Protein AF-A0A6G1RAX0-F1 (afdb_monomer_lite)

pLDDT: mean 88.74, std 16.6, range [32.88, 98.56]

Organism: NCBI:txid2861861

Structure (mmCIF, N/CA/C/O backbone):
data_AF-A0A6G1RAX0-F1
#
_entry.id   AF-A0A6G1RAX0-F1
#
loop_
_atom_site.group_PDB
_atom_site.id
_atom_site.type_symbol
_atom_site.label_atom_id
_atom_site.label_alt_id
_atom_site.label_comp_id
_atom_site.label_asym_id
_atom_site.label_entity_id
_atom_site.label_seq_id
_atom_site.pdbx_PDB_ins_code
_atom_site.Cartn_x
_atom_site.Cartn_y
_atom_site.Cartn_z
_atom_site.occupancy
_atom_site.B_iso_or_equiv
_atom_site.auth_seq_id
_atom_site.auth_comp_id
_atom_site.auth_asym_id
_atom_site.auth_atom_id
_atom_site.pdbx_PDB_model_num
ATOM 1 N N . MET A 1 1 ? 28.005 21.712 10.782 1.00 40.84 1 MET A N 1
ATOM 2 C CA . MET A 1 1 ? 26.670 21.548 10.162 1.00 40.84 1 MET A CA 1
ATOM 3 C C . MET A 1 1 ? 26.696 20.270 9.353 1.00 40.84 1 MET A C 1
ATOM 5 O O . MET A 1 1 ? 26.820 20.296 8.137 1.00 40.84 1 MET A O 1
ATOM 9 N N . GLU A 1 2 ? 26.654 19.143 10.050 1.00 32.88 2 GLU A N 1
ATOM 10 C CA . GLU A 1 2 ? 26.470 17.847 9.414 1.00 32.88 2 GLU A CA 1
ATOM 11 C C . GLU A 1 2 ? 24.964 17.616 9.401 1.00 32.88 2 GLU A C 1
ATOM 13 O O . GLU A 1 2 ? 24.323 17.582 10.451 1.00 32.88 2 GLU A O 1
ATOM 18 N N . ARG A 1 3 ? 24.378 17.595 8.202 1.00 41.06 3 ARG A N 1
ATOM 19 C CA . ARG A 1 3 ? 22.997 17.161 8.012 1.00 41.06 3 ARG A CA 1
ATOM 20 C C . ARG A 1 3 ? 22.956 15.693 8.414 1.00 41.06 3 ARG A C 1
ATOM 22 O O . ARG A 1 3 ? 23.293 14.831 7.608 1.00 41.06 3 ARG A O 1
ATOM 29 N N . LEU A 1 4 ? 22.591 15.434 9.666 1.00 41.25 4 LEU A N 1
ATOM 30 C CA . LEU A 1 4 ? 22.119 14.127 10.093 1.00 41.25 4 LEU A CA 1
ATOM 31 C C . LEU A 1 4 ? 21.024 13.739 9.100 1.00 41.25 4 LEU A C 1
ATOM 33 O O . LEU A 1 4 ? 20.015 14.435 8.983 1.00 41.25 4 LEU A O 1
ATOM 37 N N . ALA A 1 5 ? 21.285 12.708 8.300 1.00 42.28 5 ALA A N 1
ATOM 38 C CA . ALA A 1 5 ? 20.271 12.123 7.447 1.00 42.28 5 ALA A CA 1
ATOM 39 C C . ALA A 1 5 ? 19.088 11.767 8.350 1.00 42.28 5 ALA A C 1
ATOM 41 O O . ALA A 1 5 ? 19.275 11.063 9.343 1.00 42.28 5 ALA A O 1
ATOM 42 N N . SER A 1 6 ? 17.909 12.311 8.046 1.00 42.62 6 SER A N 1
ATOM 43 C CA . SER A 1 6 ? 16.670 11.988 8.743 1.00 42.62 6 SER A CA 1
ATOM 44 C C . SER A 1 6 ? 16.450 10.477 8.696 1.00 42.62 6 SER A C 1
ATOM 46 O O . SER A 1 6 ? 15.926 9.949 7.721 1.00 42.62 6 SER A O 1
ATOM 48 N N . PHE A 1 7 ? 16.833 9.773 9.760 1.00 41.56 7 PHE A N 1
ATOM 49 C CA . PHE A 1 7 ? 16.324 8.442 10.088 1.00 41.56 7 PHE A CA 1
ATOM 50 C C . PHE A 1 7 ? 14.920 8.577 10.693 1.00 41.56 7 PHE A C 1
ATOM 52 O O . PHE A 1 7 ? 14.634 8.096 11.782 1.00 41.56 7 PHE A O 1
ATOM 59 N N . SER A 1 8 ? 14.046 9.278 9.983 1.00 45.62 8 SER A N 1
ATOM 60 C CA . SER A 1 8 ? 12.625 9.365 10.285 1.00 45.62 8 SER A CA 1
ATOM 61 C C . SER A 1 8 ? 11.885 9.065 8.990 1.00 45.62 8 SER A C 1
ATOM 63 O O . SER A 1 8 ? 11.376 9.966 8.333 1.00 45.62 8 SER A O 1
ATOM 65 N N . SER A 1 9 ? 11.902 7.802 8.563 1.00 52.41 9 SER A N 1
ATOM 66 C CA . SER A 1 9 ? 10.792 7.317 7.749 1.00 52.41 9 SER A CA 1
ATOM 67 C C . SER A 1 9 ? 9.626 7.208 8.714 1.00 52.41 9 SER A C 1
ATOM 69 O O . SER A 1 9 ? 9.515 6.212 9.432 1.00 52.41 9 SER A O 1
ATOM 71 N N . ASP A 1 10 ? 8.862 8.289 8.821 1.00 56.38 10 ASP A N 1
ATOM 72 C CA . ASP A 1 10 ? 7.565 8.240 9.467 1.00 56.38 10 ASP A CA 1
ATOM 73 C C . ASP A 1 10 ? 6.818 7.032 8.863 1.00 56.38 10 ASP A C 1
ATOM 75 O O . ASP A 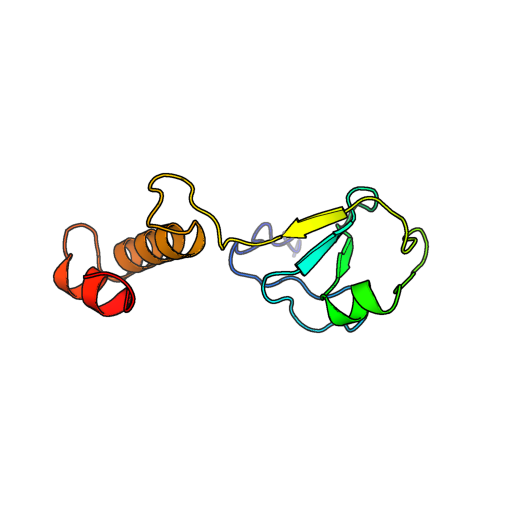1 10 ? 6.727 6.950 7.633 1.00 56.38 10 ASP A O 1
ATOM 79 N N . PRO A 1 11 ? 6.361 6.044 9.656 1.00 58.41 11 PRO A N 1
ATOM 80 C CA . PRO A 1 11 ? 5.580 4.926 9.124 1.00 58.41 11 PRO A CA 1
ATOM 81 C C . PRO A 1 11 ? 4.332 5.391 8.349 1.00 58.41 11 PRO A C 1
ATOM 83 O O . PRO A 1 11 ? 3.796 4.618 7.556 1.00 58.41 11 PRO A O 1
ATOM 86 N N . PHE A 1 12 ? 3.918 6.652 8.517 1.00 61.19 12 PHE A N 1
ATOM 87 C CA . PHE A 1 12 ? 2.805 7.292 7.818 1.00 61.19 12 PHE A CA 1
ATOM 88 C C . PHE A 1 12 ? 3.202 8.040 6.535 1.00 61.19 12 PHE A C 1
ATOM 90 O O . PHE A 1 12 ? 2.318 8.450 5.771 1.00 61.19 12 PHE A O 1
ATOM 97 N N . ASP A 1 13 ? 4.499 8.210 6.246 1.00 76.12 13 ASP A N 1
ATOM 98 C CA . ASP A 1 13 ? 4.946 8.863 5.016 1.00 76.12 13 ASP A CA 1
ATOM 99 C C . ASP A 1 13 ? 4.629 7.976 3.808 1.00 76.12 13 ASP A C 1
ATOM 101 O O . ASP A 1 13 ? 5.320 7.002 3.496 1.00 76.12 13 ASP A O 1
ATOM 105 N N . LYS A 1 14 ? 3.571 8.347 3.081 1.00 84.12 14 LYS A N 1
ATOM 106 C CA . LYS A 1 14 ? 3.186 7.695 1.826 1.00 84.12 14 LYS A CA 1
ATOM 107 C C . LYS A 1 14 ? 4.340 7.830 0.829 1.00 84.12 14 LYS A C 1
ATOM 109 O O . LYS A 1 14 ? 4.669 8.950 0.437 1.00 84.12 14 LYS A O 1
ATOM 114 N N . PRO A 1 15 ? 4.965 6.739 0.360 1.00 91.06 15 PRO A N 1
ATOM 115 C CA . PRO A 1 15 ? 6.069 6.860 -0.580 1.00 91.06 15 PRO A CA 1
ATOM 116 C C . PRO A 1 15 ? 5.563 7.255 -1.981 1.00 91.06 15 PRO A C 1
ATOM 118 O O . PRO A 1 15 ? 4.419 6.960 -2.336 1.00 91.06 15 PRO A O 1
ATOM 121 N N . PRO A 1 16 ? 6.382 7.917 -2.819 1.00 95.69 16 PRO A N 1
ATOM 122 C CA . PRO A 1 16 ? 5.980 8.295 -4.171 1.00 95.69 16 PRO A CA 1
ATOM 123 C C . PRO A 1 16 ? 6.070 7.122 -5.162 1.00 95.69 16 PRO A C 1
ATOM 125 O O . PRO A 1 16 ? 6.994 6.306 -5.123 1.00 95.69 16 PRO A O 1
ATOM 128 N N . CYS A 1 17 ? 5.147 7.091 -6.123 1.00 97.62 17 CYS A N 1
ATOM 129 C CA . CYS A 1 17 ? 5.180 6.193 -7.275 1.00 97.62 17 CYS A CA 1
ATOM 130 C C . CYS A 1 17 ? 6.387 6.500 -8.174 1.00 97.62 17 CYS A C 1
ATOM 132 O O . CYS A 1 17 ? 6.586 7.642 -8.588 1.00 97.62 17 CYS A O 1
ATOM 134 N N . ARG A 1 18 ? 7.149 5.476 -8.574 1.00 97.06 18 ARG A N 1
ATOM 135 C CA . ARG A 1 18 ? 8.306 5.631 -9.477 1.00 97.06 18 ARG A CA 1
ATOM 136 C C . ARG A 1 18 ? 7.926 5.997 -10.913 1.00 97.06 18 ARG A C 1
ATOM 138 O O . ARG A 1 18 ? 8.786 6.486 -11.637 1.00 97.06 18 ARG A O 1
ATOM 145 N N . GLY A 1 19 ? 6.676 5.760 -11.311 1.00 97.12 19 GLY A N 1
ATOM 146 C CA . GLY A 1 19 ? 6.193 6.035 -12.665 1.00 97.12 19 GLY A CA 1
ATOM 147 C C . GLY A 1 19 ? 5.601 7.430 -12.865 1.00 97.12 19 GLY A C 1
ATOM 148 O O . GLY A 1 19 ? 5.879 8.071 -13.872 1.00 97.12 19 GLY A O 1
ATOM 149 N N . CYS A 1 20 ? 4.795 7.915 -11.918 1.00 97.62 20 CYS A N 1
ATOM 150 C CA . CYS A 1 20 ? 4.074 9.189 -12.048 1.00 97.62 20 CYS A CA 1
ATOM 151 C C . CYS A 1 20 ? 4.378 10.208 -10.941 1.00 97.62 20 CYS A C 1
ATOM 153 O O . CYS A 1 20 ? 3.814 11.299 -10.958 1.00 97.62 20 CYS A O 1
ATOM 155 N N . SER A 1 21 ? 5.229 9.860 -9.972 1.00 96.62 21 SER A N 1
ATOM 156 C CA . SER A 1 21 ? 5.595 10.699 -8.821 1.00 96.62 21 SER A CA 1
ATOM 157 C C . SER A 1 21 ? 4.449 11.066 -7.870 1.00 96.62 21 SER A C 1
ATOM 159 O O . SER A 1 21 ? 4.677 11.808 -6.918 1.00 96.62 21 SER A O 1
ATOM 161 N N . SER A 1 22 ? 3.231 10.548 -8.070 1.00 96.31 22 SER A N 1
ATOM 162 C CA . SER A 1 22 ? 2.139 10.729 -7.110 1.00 96.31 22 SER A CA 1
ATOM 163 C C . SER A 1 22 ? 2.402 9.933 -5.833 1.00 96.31 22 SER A C 1
ATOM 165 O O . SER A 1 22 ? 2.952 8.832 -5.891 1.00 96.31 22 SER A O 1
ATOM 167 N N . TYR A 1 23 ? 1.950 10.444 -4.691 1.00 95.88 23 TYR A N 1
ATOM 168 C CA . TYR A 1 23 ? 1.968 9.704 -3.431 1.00 95.88 23 TYR A CA 1
ATOM 169 C C . TYR A 1 23 ? 1.106 8.443 -3.520 1.00 95.88 23 TYR A C 1
ATOM 171 O O . TYR A 1 23 ? -0.003 8.473 -4.062 1.00 95.88 23 TYR A O 1
ATOM 179 N N . LEU A 1 24 ? 1.636 7.321 -3.033 1.00 95.81 24 LEU A N 1
ATOM 180 C CA . LEU A 1 24 ? 0.951 6.037 -3.087 1.00 95.81 24 LEU A CA 1
ATOM 181 C C . LEU A 1 24 ? -0.171 5.971 -2.054 1.00 95.81 24 LEU A C 1
ATOM 183 O O . LEU A 1 24 ? -0.074 6.493 -0.948 1.00 95.81 24 LEU A O 1
ATOM 187 N N . THR A 1 25 ? -1.255 5.324 -2.455 1.00 93.44 25 THR A N 1
ATOM 188 C CA . THR A 1 25 ? -2.352 4.915 -1.580 1.00 93.44 25 THR A CA 1
ATOM 189 C C . THR A 1 25 ? -2.505 3.416 -1.763 1.00 93.44 25 THR A C 1
ATOM 191 O O . THR A 1 25 ? -2.323 2.921 -2.878 1.00 93.44 25 THR A O 1
ATOM 194 N N . GLU A 1 26 ? -2.766 2.698 -0.678 1.00 94.62 26 GLU A N 1
ATOM 195 C CA . GLU A 1 26 ? -2.998 1.263 -0.757 1.00 94.62 26 GLU A CA 1
ATOM 196 C C . GLU A 1 26 ? -4.279 0.940 -1.553 1.00 94.62 26 GLU A C 1
ATOM 198 O O . GLU A 1 26 ? -5.245 1.705 -1.497 1.00 94.62 26 GLU A O 1
ATOM 203 N N . PRO A 1 27 ? -4.297 -0.182 -2.292 1.00 96.75 27 PRO A N 1
ATOM 204 C CA . PRO A 1 27 ? -3.159 -1.063 -2.527 1.00 96.75 27 PRO A CA 1
ATOM 205 C C . PRO A 1 27 ? -2.193 -0.499 -3.587 1.00 96.75 27 PRO A C 1
ATOM 207 O O . PRO A 1 27 ? -2.600 0.116 -4.575 1.00 96.75 27 PRO A O 1
ATOM 210 N N . TYR A 1 28 ? -0.896 -0.752 -3.411 1.00 97.62 28 TYR A N 1
ATOM 211 C CA . TYR A 1 28 ? 0.141 -0.427 -4.398 1.00 97.62 28 TYR A CA 1
ATOM 212 C C . TYR A 1 28 ? 1.098 -1.603 -4.607 1.00 97.62 28 TYR A C 1
ATOM 214 O O . TYR A 1 28 ? 1.085 -2.574 -3.856 1.00 97.62 28 TYR A O 1
ATOM 222 N N . VAL A 1 29 ? 1.916 -1.538 -5.657 1.00 98.31 29 VAL A N 1
ATOM 223 C CA . VAL A 1 29 ? 2.818 -2.632 -6.033 1.00 98.31 29 VAL A CA 1
ATOM 224 C C . VAL A 1 29 ? 4.246 -2.299 -5.633 1.00 98.31 29 VAL A C 1
ATOM 226 O O . VAL A 1 29 ? 4.754 -1.220 -5.947 1.00 98.31 29 VAL A O 1
ATOM 229 N N . LYS A 1 30 ? 4.917 -3.253 -4.992 1.00 98.25 30 LYS A N 1
ATOM 230 C CA . LYS A 1 30 ? 6.358 -3.240 -4.751 1.00 98.25 30 LYS A CA 1
ATOM 231 C C . LYS A 1 30 ? 7.008 -4.318 -5.610 1.00 98.25 30 LYS A C 1
ATOM 233 O O . LYS A 1 30 ? 6.640 -5.484 -5.535 1.00 98.25 30 LYS A O 1
ATOM 238 N N . CYS A 1 31 ? 7.986 -3.944 -6.427 1.00 98.38 31 CYS A N 1
ATOM 239 C CA . CYS A 1 31 ? 8.775 -4.927 -7.166 1.00 98.38 31 CYS A CA 1
ATOM 240 C C . CYS A 1 31 ? 9.661 -5.716 -6.187 1.00 98.38 31 CYS A C 1
ATOM 242 O O . CYS A 1 31 ? 10.380 -5.105 -5.392 1.00 98.38 31 CYS A O 1
ATOM 244 N N . ALA A 1 32 ? 9.636 -7.048 -6.265 1.00 98.19 32 ALA A N 1
ATOM 245 C CA . ALA A 1 32 ? 10.408 -7.930 -5.387 1.00 98.19 32 ALA A CA 1
ATOM 246 C C . ALA A 1 32 ? 11.889 -8.041 -5.801 1.00 98.19 32 ALA A C 1
ATOM 248 O O . ALA A 1 32 ? 12.730 -8.471 -5.018 1.00 98.19 32 ALA A O 1
ATOM 249 N N . GLU A 1 33 ? 12.222 -7.607 -7.019 1.00 98.25 33 GLU A N 1
ATOM 250 C CA . GLU A 1 33 ? 13.560 -7.765 -7.607 1.00 98.25 33 GLU A CA 1
ATOM 251 C C . GLU A 1 33 ? 14.374 -6.463 -7.626 1.00 98.25 33 GLU A C 1
ATOM 253 O O . GLU A 1 33 ? 15.597 -6.475 -7.761 1.00 98.25 33 GLU A O 1
ATOM 258 N N . CYS A 1 34 ? 13.714 -5.307 -7.504 1.00 97.25 34 CYS A N 1
ATOM 259 C CA . CYS A 1 34 ? 14.355 -4.001 -7.651 1.00 97.25 34 CYS A CA 1
ATOM 260 C C . CYS A 1 34 ? 14.653 -3.327 -6.304 1.00 97.25 34 CYS A C 1
ATOM 262 O O . CYS A 1 34 ? 13.745 -2.978 -5.551 1.00 97.25 34 CYS A O 1
ATOM 264 N N . GLY A 1 35 ? 15.930 -3.014 -6.065 1.00 91.50 35 GLY A N 1
ATOM 265 C CA . GLY A 1 35 ? 16.389 -2.163 -4.966 1.00 91.50 35 GLY A CA 1
ATOM 266 C C . GLY A 1 35 ? 17.909 -2.225 -4.761 1.00 91.50 35 GLY A C 1
ATOM 267 O O . GLY A 1 35 ? 18.580 -3.005 -5.439 1.00 91.50 35 GLY A O 1
ATOM 268 N N . PRO A 1 36 ? 18.473 -1.418 -3.840 1.00 92.19 36 PRO A N 1
ATOM 269 C CA . PRO A 1 36 ? 17.886 -0.238 -3.186 1.00 92.19 36 PRO A CA 1
ATOM 270 C C . PRO A 1 36 ? 18.018 1.063 -4.028 1.00 92.19 36 PRO A C 1
ATOM 272 O O . PRO A 1 36 ? 18.974 1.189 -4.799 1.00 92.19 36 PRO A O 1
ATOM 275 N N . PRO A 1 37 ? 17.114 2.066 -3.877 1.00 91.19 37 PRO A N 1
ATOM 276 C CA . PRO A 1 37 ? 15.897 2.077 -3.044 1.00 91.19 37 PRO A CA 1
ATOM 277 C C . PRO A 1 37 ? 14.760 1.225 -3.646 1.00 91.19 37 PRO A C 1
ATOM 279 O O . PRO A 1 37 ? 14.816 0.942 -4.846 1.00 91.19 37 PRO A O 1
ATOM 282 N N . PRO A 1 38 ? 13.739 0.834 -2.852 1.00 94.75 38 PRO A N 1
ATOM 283 C CA . PRO A 1 38 ? 12.627 0.012 -3.331 1.00 94.75 38 PRO A CA 1
ATOM 284 C C . PRO A 1 38 ? 11.918 0.649 -4.529 1.00 94.75 38 PRO A C 1
ATOM 286 O O . PRO A 1 38 ? 11.819 1.876 -4.649 1.00 94.75 38 PRO A O 1
ATOM 289 N N . PHE A 1 39 ? 11.418 -0.200 -5.423 1.00 97.31 39 PHE A N 1
ATOM 290 C CA . PHE A 1 39 ? 10.699 0.234 -6.613 1.00 97.31 39 PHE A CA 1
ATOM 291 C C . PHE A 1 39 ? 9.195 0.043 -6.418 1.00 97.31 39 PHE A C 1
ATOM 293 O O . PHE A 1 39 ? 8.701 -1.083 -6.416 1.00 97.31 39 PHE A O 1
ATOM 300 N N . LEU A 1 40 ? 8.490 1.158 -6.227 1.00 97.94 40 LEU A N 1
ATOM 301 C CA . LEU A 1 40 ? 7.072 1.185 -5.882 1.00 97.94 40 LEU A CA 1
ATOM 302 C C . LEU A 1 40 ? 6.255 1.826 -7.006 1.00 97.94 40 LEU A C 1
ATOM 304 O O . LEU A 1 40 ? 6.632 2.879 -7.530 1.00 97.94 40 LEU A O 1
ATOM 308 N N . LEU A 1 41 ? 5.132 1.215 -7.366 1.00 98.38 41 LEU A N 1
ATOM 309 C CA . LEU A 1 41 ? 4.239 1.680 -8.422 1.00 98.38 41 LEU A CA 1
ATOM 310 C C . LEU A 1 41 ? 2.800 1.760 -7.923 1.00 98.38 41 LEU A C 1
ATOM 312 O O . LEU A 1 41 ? 2.315 0.873 -7.225 1.00 98.38 41 LEU A O 1
ATOM 316 N N . CYS A 1 42 ? 2.086 2.801 -8.350 1.00 98.38 42 CYS A N 1
ATOM 317 C CA . CYS A 1 42 ? 0.633 2.807 -8.256 1.00 98.38 42 CYS A CA 1
ATOM 318 C C . CYS A 1 42 ? 0.055 1.796 -9.256 1.00 98.38 42 CYS A C 1
ATOM 320 O O . CYS A 1 42 ? 0.687 1.472 -10.269 1.00 98.38 42 CYS A O 1
ATOM 322 N N . LEU A 1 43 ? -1.179 1.350 -9.018 1.00 98.12 43 LEU A N 1
ATOM 323 C CA . LEU A 1 43 ? -1.842 0.367 -9.882 1.00 98.12 43 LEU A CA 1
ATOM 324 C C . LEU A 1 43 ? -1.928 0.821 -11.347 1.00 98.12 43 LEU A C 1
ATOM 326 O O . LEU A 1 43 ? -1.796 0.010 -12.260 1.00 98.12 43 LEU A O 1
ATOM 330 N N . GLN A 1 44 ? -2.098 2.123 -11.597 1.00 98.38 44 GLN A N 1
ATOM 331 C CA . GLN A 1 44 ? -2.171 2.663 -12.959 1.00 98.38 44 GLN A CA 1
ATOM 332 C C . GLN A 1 44 ? -0.838 2.552 -13.712 1.00 98.38 44 GLN A C 1
ATOM 334 O O . GLN A 1 44 ? -0.832 2.233 -14.897 1.00 98.38 44 GLN A O 1
ATOM 339 N N . CYS A 1 45 ? 0.295 2.809 -13.052 1.00 98.50 45 CYS A N 1
ATOM 340 C CA . CYS A 1 45 ? 1.608 2.627 -13.674 1.00 98.50 45 CYS A CA 1
ATOM 341 C C . CYS A 1 45 ? 1.929 1.142 -13.870 1.00 98.50 45 CYS A C 1
ATOM 343 O O . CYS A 1 45 ? 2.446 0.775 -14.920 1.00 98.50 45 CYS A O 1
ATOM 345 N N . PHE A 1 46 ? 1.578 0.298 -12.895 1.00 98.44 46 PHE A N 1
ATOM 346 C CA . PHE A 1 46 ? 1.778 -1.148 -12.981 1.00 98.44 46 PHE A CA 1
ATOM 347 C C . PHE A 1 46 ? 0.998 -1.770 -14.152 1.00 98.44 46 PHE A C 1
ATOM 349 O O . PHE A 1 46 ? 1.585 -2.413 -15.013 1.00 98.44 46 PHE A O 1
ATOM 356 N N . THR A 1 47 ? -0.306 -1.493 -14.260 1.00 98.06 47 THR A N 1
ATOM 357 C CA . THR A 1 47 ? -1.174 -2.036 -15.330 1.00 98.06 47 THR A CA 1
ATOM 358 C C . THR A 1 47 ? -0.822 -1.553 -16.739 1.00 98.06 47 THR A C 1
ATOM 360 O O . THR A 1 47 ? -1.202 -2.190 -17.717 1.00 98.06 47 THR A O 1
ATOM 363 N N . ARG A 1 48 ? -0.082 -0.445 -16.865 1.00 98.25 48 ARG A N 1
ATOM 364 C CA . ARG A 1 48 ? 0.456 0.047 -18.145 1.00 98.25 48 ARG A CA 1
ATOM 365 C C . ARG A 1 48 ? 1.795 -0.588 -18.529 1.00 98.25 48 ARG A C 1
ATOM 367 O O . ARG A 1 48 ? 2.330 -0.225 -19.571 1.00 98.25 48 ARG A O 1
ATOM 374 N N . GLY A 1 49 ? 2.344 -1.475 -17.696 1.00 98.25 49 GLY A N 1
ATOM 375 C CA . GLY A 1 49 ? 3.664 -2.065 -17.906 1.00 98.25 49 GLY A CA 1
ATOM 376 C C . GLY A 1 49 ? 4.777 -1.023 -17.825 1.00 98.25 49 GLY A C 1
ATOM 377 O O . GLY A 1 49 ? 5.637 -0.976 -18.695 1.00 98.25 49 GLY A O 1
ATOM 378 N N . PHE A 1 50 ? 4.730 -0.117 -16.838 1.00 98.44 50 PHE A N 1
ATOM 379 C CA . PHE A 1 50 ? 5.774 0.896 -16.684 1.00 98.44 50 PHE A CA 1
ATOM 380 C C . PHE A 1 50 ? 7.138 0.245 -16.430 1.00 98.44 50 PHE A C 1
ATOM 382 O O . PHE A 1 50 ? 7.334 -0.416 -15.416 1.00 98.44 50 PHE A O 1
ATOM 389 N N . GLU A 1 51 ? 8.101 0.519 -17.304 1.00 98.06 51 GLU A N 1
ATOM 390 C CA . GLU A 1 51 ? 9.474 0.032 -17.195 1.00 98.06 51 GLU A CA 1
ATOM 391 C C . GLU A 1 51 ? 10.446 1.199 -17.083 1.00 98.06 51 GLU A C 1
ATOM 393 O O . GLU A 1 51 ? 10.284 2.248 -17.712 1.00 98.06 51 GLU A O 1
ATOM 398 N N . TYR A 1 52 ? 11.481 1.035 -16.261 1.00 95.25 52 TYR A N 1
ATOM 399 C CA . TYR A 1 52 ? 12.494 2.070 -16.098 1.00 95.25 52 TYR A CA 1
ATOM 400 C C . TYR A 1 52 ? 13.812 1.497 -15.595 1.00 95.25 52 TYR A C 1
ATOM 402 O O . TYR A 1 52 ? 13.886 0.869 -14.533 1.00 95.25 52 TYR A O 1
ATOM 410 N N . LYS A 1 53 ? 14.895 1.810 -16.313 1.00 94.56 53 LYS A N 1
ATOM 411 C CA . LYS A 1 53 ? 16.244 1.306 -16.027 1.00 94.56 53 LYS A CA 1
ATOM 412 C C . LYS A 1 53 ? 16.244 -0.225 -15.948 1.00 94.56 53 LYS A C 1
ATOM 414 O O . LYS A 1 53 ? 16.086 -0.876 -16.965 1.00 94.56 53 LYS A O 1
ATOM 419 N N . LYS A 1 54 ? 16.462 -0.777 -14.753 1.00 96.00 54 LYS A N 1
ATOM 420 C CA . LYS A 1 54 ? 16.548 -2.219 -14.498 1.00 96.00 54 LYS A CA 1
ATOM 421 C C . LYS A 1 54 ? 15.199 -2.852 -14.164 1.00 96.00 54 LYS A C 1
ATOM 423 O O . LYS A 1 54 ? 15.141 -4.063 -14.051 1.00 96.00 54 LYS A O 1
ATOM 428 N N . HIS A 1 55 ? 14.156 -2.056 -13.940 1.00 98.12 55 HIS A N 1
ATOM 429 C CA . HIS A 1 55 ? 12.825 -2.590 -13.687 1.00 98.12 55 HIS A CA 1
ATOM 430 C C . HIS A 1 55 ? 12.190 -3.019 -15.007 1.00 98.12 55 HIS A C 1
ATOM 432 O O . HIS A 1 55 ? 12.155 -2.214 -15.942 1.00 98.12 55 HIS A O 1
ATOM 438 N N . GLN A 1 56 ? 11.712 -4.258 -15.059 1.00 98.50 56 GLN A N 1
ATOM 439 C CA . GLN A 1 56 ? 10.889 -4.797 -16.137 1.00 98.50 56 GLN A CA 1
ATOM 440 C C . GLN A 1 56 ? 9.483 -5.091 -15.607 1.00 98.50 56 GLN A C 1
ATOM 442 O O . GLN A 1 56 ? 9.297 -5.330 -14.409 1.00 98.50 56 GLN A O 1
ATOM 447 N N . SER A 1 57 ? 8.497 -5.041 -16.499 1.00 98.12 57 SER A N 1
ATOM 448 C CA . SER A 1 57 ? 7.081 -5.196 -16.151 1.00 98.12 57 SER A CA 1
ATOM 449 C C . SER A 1 57 ? 6.695 -6.629 -15.767 1.00 98.12 57 SER A C 1
ATOM 451 O O . SER A 1 57 ? 5.637 -6.838 -15.176 1.00 98.12 57 SER A O 1
ATOM 453 N N . ASP A 1 58 ? 7.563 -7.597 -16.055 1.00 98.00 58 ASP A N 1
ATOM 454 C CA . ASP A 1 58 ? 7.416 -9.021 -15.753 1.00 98.00 58 ASP A CA 1
ATOM 455 C C . ASP A 1 58 ? 8.134 -9.464 -14.468 1.00 98.00 58 ASP A C 1
ATOM 457 O O . ASP A 1 58 ? 8.045 -10.633 -14.088 1.00 98.00 58 ASP A O 1
ATOM 461 N N . HIS A 1 59 ? 8.810 -8.546 -13.770 1.00 98.50 59 HIS A N 1
ATOM 462 C CA . HIS A 1 59 ? 9.399 -8.847 -12.472 1.00 98.50 59 HIS A CA 1
ATOM 463 C C . HIS A 1 59 ? 8.334 -9.304 -11.470 1.00 98.50 59 HIS A C 1
ATOM 465 O O . HIS A 1 59 ? 7.228 -8.759 -11.387 1.00 98.50 59 HIS A O 1
ATOM 471 N N . THR A 1 60 ? 8.724 -10.248 -10.620 1.00 98.56 60 THR A N 1
ATOM 472 C CA . THR A 1 60 ? 7.940 -10.652 -9.455 1.00 98.56 60 THR A CA 1
ATOM 473 C C . THR A 1 60 ? 7.666 -9.459 -8.535 1.00 98.56 60 THR A C 1
ATOM 475 O O . THR A 1 60 ? 8.454 -8.507 -8.430 1.00 98.56 60 THR A O 1
ATOM 478 N N . TYR A 1 61 ? 6.503 -9.476 -7.887 1.00 98.44 61 TYR A N 1
ATOM 479 C CA . TYR A 1 61 ? 5.998 -8.326 -7.149 1.00 98.44 61 TYR A CA 1
ATOM 480 C C . TYR A 1 61 ? 5.191 -8.724 -5.913 1.00 98.44 61 TYR A C 1
ATOM 482 O O . TYR A 1 61 ? 4.654 -9.825 -5.814 1.00 98.44 61 TYR A O 1
ATOM 490 N N . GLU A 1 62 ? 5.092 -7.777 -4.987 1.00 98.06 62 GLU A N 1
ATOM 491 C CA . GLU A 1 62 ? 4.286 -7.834 -3.772 1.00 98.06 62 GLU A CA 1
ATOM 492 C C . GLU A 1 62 ? 3.175 -6.778 -3.867 1.00 98.06 62 GLU A C 1
ATOM 494 O O . GLU A 1 62 ? 3.415 -5.645 -4.304 1.00 98.06 62 GLU A O 1
ATOM 499 N N . ILE A 1 63 ? 1.958 -7.141 -3.456 1.00 97.19 63 ILE A N 1
ATOM 500 C CA . ILE A 1 63 ? 0.864 -6.183 -3.265 1.00 97.19 63 ILE A CA 1
ATOM 501 C C . ILE A 1 63 ? 0.952 -5.677 -1.829 1.00 97.19 63 ILE A C 1
ATOM 503 O O . ILE A 1 63 ? 0.813 -6.448 -0.884 1.00 97.19 63 ILE A O 1
ATOM 507 N N . MET A 1 64 ? 1.176 -4.378 -1.681 1.00 96.62 64 MET A N 1
ATOM 508 C CA . MET A 1 64 ? 1.200 -3.700 -0.393 1.00 96.62 64 MET A CA 1
ATOM 509 C C . MET A 1 64 ? -0.218 -3.236 -0.062 1.00 96.62 64 MET A C 1
ATOM 511 O O . MET A 1 64 ? -0.775 -2.398 -0.776 1.00 96.62 64 MET A O 1
ATOM 515 N N . THR A 1 65 ? -0.810 -3.816 0.978 1.00 95.31 65 THR A N 1
ATOM 516 C CA . THR A 1 65 ? -2.158 -3.508 1.466 1.00 95.31 65 THR A CA 1
ATOM 517 C C . THR A 1 65 ? -2.284 -3.902 2.931 1.00 95.31 65 THR A C 1
ATOM 519 O O . THR A 1 65 ? -1.642 -4.863 3.340 1.00 95.31 65 THR A O 1
ATOM 522 N N . SER A 1 66 ? -3.130 -3.194 3.675 1.00 94.81 66 SER A N 1
ATOM 523 C CA . SER A 1 66 ? -3.487 -3.442 5.076 1.00 94.81 66 SER A CA 1
ATOM 524 C C . SER A 1 66 ? -4.935 -3.937 5.241 1.00 94.81 66 SER A C 1
ATOM 526 O O . SER A 1 66 ? -5.443 -4.021 6.359 1.00 94.81 66 SER A O 1
ATOM 528 N N . ASP A 1 67 ? -5.608 -4.276 4.134 1.00 95.31 67 ASP A N 1
ATOM 529 C CA . ASP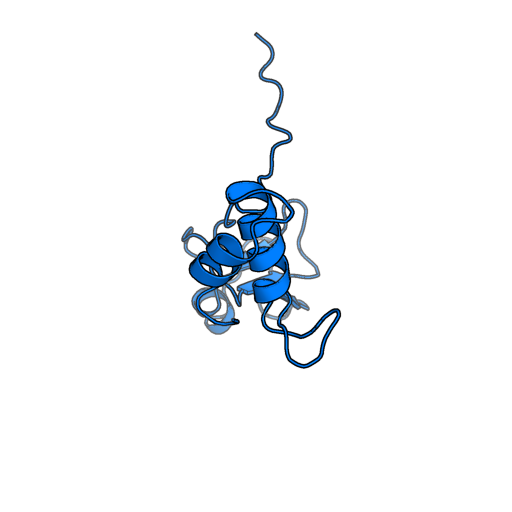 A 1 67 ? -6.988 -4.787 4.098 1.00 95.31 67 ASP A CA 1
ATOM 530 C C . ASP A 1 67 ? -7.031 -6.314 4.287 1.00 95.31 67 ASP A C 1
ATOM 532 O O . ASP A 1 67 ? -7.441 -7.081 3.415 1.00 95.31 67 ASP A O 1
ATOM 536 N N . PHE A 1 68 ? -6.497 -6.781 5.414 1.00 94.94 68 PHE A N 1
ATOM 537 C CA . PHE A 1 68 ? -6.485 -8.197 5.781 1.00 94.94 68 PHE A CA 1
ATOM 538 C C . PHE A 1 68 ? -6.443 -8.361 7.305 1.00 94.94 68 PHE A C 1
ATOM 540 O O . PHE A 1 68 ? -5.910 -7.483 7.984 1.00 94.94 68 PHE A O 1
ATOM 547 N N . PRO A 1 69 ? -6.976 -9.462 7.862 1.00 96.50 69 PRO A N 1
ATOM 548 C CA . PRO A 1 69 ? -6.950 -9.691 9.301 1.00 96.50 69 PRO A CA 1
ATOM 549 C C . PRO A 1 69 ? -5.587 -10.163 9.804 1.00 96.50 69 PRO A C 1
ATOM 551 O O . PRO A 1 69 ? -4.931 -10.985 9.158 1.00 96.50 69 PRO A O 1
ATOM 554 N N . VAL A 1 70 ? -5.190 -9.677 10.985 1.00 95.06 70 VAL A N 1
ATOM 555 C CA . VAL A 1 70 ? -3.939 -10.069 11.656 1.00 95.06 70 VAL A CA 1
ATOM 556 C C . VAL A 1 70 ? -4.234 -10.816 12.952 1.00 95.06 70 VAL A C 1
ATOM 558 O O . VAL A 1 70 ? -3.812 -11.966 13.091 1.00 95.06 70 VAL A O 1
ATOM 561 N N . LEU A 1 71 ? -4.950 -10.189 13.892 1.00 94.88 71 LEU A N 1
ATOM 562 C CA . LEU A 1 71 ? -5.222 -10.757 15.217 1.00 94.88 71 LEU A CA 1
ATOM 563 C C . LEU A 1 71 ? -6.643 -11.313 15.337 1.00 94.88 71 LEU A C 1
ATOM 565 O O . LEU A 1 71 ? -6.827 -12.398 15.890 1.00 94.88 71 LEU A O 1
ATOM 569 N N . ASP A 1 72 ? -7.635 -10.592 14.808 1.00 94.81 72 ASP A N 1
ATOM 570 C CA . ASP A 1 72 ? -9.046 -10.993 14.808 1.00 94.81 72 ASP A CA 1
ATOM 571 C C . ASP A 1 72 ? -9.598 -11.010 13.373 1.00 94.81 72 ASP A C 1
ATOM 573 O O . ASP A 1 72 ? -9.351 -10.077 12.611 1.00 94.81 72 ASP A O 1
ATOM 577 N N . PRO A 1 73 ? -10.371 -12.036 12.971 1.00 94.94 73 PRO A N 1
ATOM 578 C CA . PRO A 1 73 ? -10.900 -12.131 11.610 1.00 94.94 73 PRO A CA 1
ATOM 579 C C . PRO A 1 73 ? -11.865 -10.998 11.225 1.00 94.94 73 PRO A C 1
ATOM 581 O O . PRO A 1 73 ? -12.123 -10.811 10.038 1.00 94.94 73 PRO A O 1
ATOM 584 N N . ASN A 1 74 ? -12.417 -10.262 12.194 1.00 93.81 74 ASN A N 1
ATOM 585 C CA . ASN A 1 74 ? -13.327 -9.140 11.956 1.00 93.81 74 ASN A CA 1
ATOM 586 C C . ASN A 1 74 ? -12.621 -7.780 11.972 1.00 93.81 74 ASN A C 1
ATOM 588 O O . ASN A 1 74 ? -13.309 -6.760 11.884 1.00 93.81 74 ASN A O 1
ATOM 592 N N . TRP A 1 75 ? -11.299 -7.754 12.136 1.00 95.06 75 TRP A N 1
ATOM 593 C CA . TRP A 1 75 ? -10.484 -6.544 12.158 1.00 95.06 75 TRP A CA 1
ATOM 594 C C . TRP A 1 75 ? -9.438 -6.606 11.058 1.00 95.06 75 TRP A C 1
ATOM 596 O O . TRP A 1 75 ? -8.781 -7.627 10.897 1.00 95.06 75 TRP A O 1
ATOM 606 N N . THR A 1 76 ? -9.266 -5.525 10.302 1.00 95.62 76 THR A N 1
ATOM 607 C CA . THR A 1 76 ? -8.143 -5.422 9.358 1.00 95.62 76 THR A CA 1
ATOM 608 C C . THR A 1 76 ? -6.891 -4.887 10.051 1.00 95.62 76 THR A C 1
ATOM 610 O O . THR A 1 76 ? -6.984 -4.196 11.0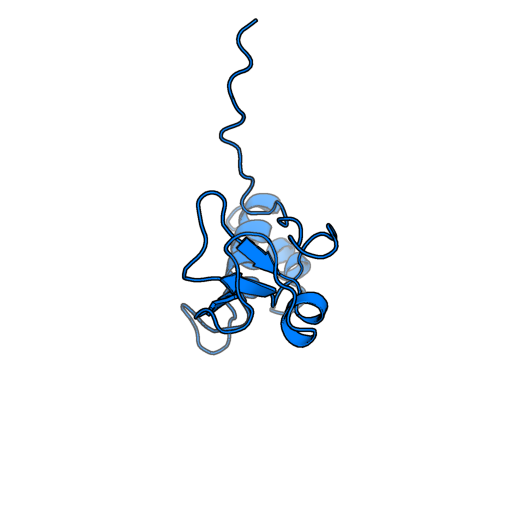65 1.00 95.62 76 THR A O 1
ATOM 613 N N . ALA A 1 77 ? -5.710 -5.134 9.480 1.00 94.94 77 ALA A N 1
ATOM 614 C CA . ALA A 1 77 ? -4.456 -4.537 9.941 1.00 94.94 77 ALA A CA 1
ATOM 615 C C . ALA A 1 77 ? -4.551 -3.001 10.007 1.00 94.94 77 ALA A C 1
ATOM 617 O O . ALA A 1 77 ? -4.005 -2.377 10.916 1.00 94.94 77 ALA A O 1
ATOM 618 N N . GLN A 1 78 ? -5.286 -2.392 9.068 1.00 93.38 78 GLN A N 1
ATOM 619 C CA . GLN A 1 78 ? -5.560 -0.956 9.073 1.00 93.38 78 GLN A CA 1
ATOM 620 C C . GLN A 1 78 ? -6.416 -0.531 10.278 1.00 93.38 78 GLN A C 1
ATOM 622 O O . GLN A 1 78 ? -6.123 0.488 10.898 1.00 93.38 78 GLN A O 1
ATOM 627 N N . GLU A 1 79 ? -7.460 -1.289 10.622 1.00 94.38 79 GLU A N 1
ATOM 628 C CA . GLU A 1 79 ? -8.302 -1.003 11.793 1.00 94.38 79 GLU A CA 1
ATOM 629 C C . GLU A 1 79 ? -7.534 -1.197 13.106 1.00 94.38 79 GLU A C 1
ATOM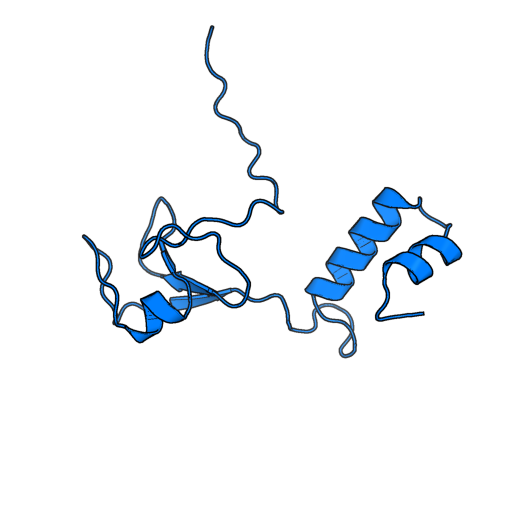 631 O O . GLU A 1 79 ? -7.674 -0.396 14.027 1.00 94.38 79 GLU A O 1
ATOM 636 N N . GLU A 1 80 ? -6.688 -2.223 13.192 1.00 94.94 80 GLU A N 1
ATOM 637 C CA . GLU A 1 80 ? -5.820 -2.439 14.353 1.00 94.94 80 GLU A CA 1
ATOM 638 C C . GLU A 1 80 ? -4.817 -1.286 14.529 1.00 94.94 80 GLU A C 1
ATOM 640 O O . GLU A 1 80 ? -4.620 -0.811 15.648 1.00 94.94 80 GLU A O 1
ATOM 645 N N . MET A 1 81 ? -4.226 -0.783 13.439 1.00 93.00 81 MET A N 1
ATOM 646 C CA . MET A 1 81 ? -3.346 0.391 13.490 1.00 93.00 81 MET A CA 1
ATOM 647 C C . MET A 1 81 ? -4.106 1.649 13.927 1.00 93.00 81 MET A C 1
ATOM 649 O O . MET A 1 81 ? -3.659 2.347 14.836 1.00 93.00 81 MET A O 1
ATOM 653 N N . ALA A 1 82 ? -5.287 1.892 13.349 1.00 92.69 82 ALA A N 1
ATOM 654 C CA . ALA A 1 82 ? -6.141 3.022 13.715 1.00 92.69 82 ALA A CA 1
ATOM 655 C C . ALA A 1 82 ? -6.539 2.988 15.201 1.00 92.69 82 ALA A C 1
ATOM 657 O O . ALA A 1 82 ? -6.609 4.031 15.850 1.00 92.69 82 ALA A O 1
ATOM 658 N N . LEU A 1 83 ? -6.740 1.796 15.773 1.00 94.31 83 LEU A N 1
ATOM 659 C CA . LEU A 1 83 ? -7.000 1.640 17.203 1.00 94.31 83 LEU A CA 1
ATOM 660 C C . LEU A 1 83 ? -5.800 2.077 18.043 1.00 94.31 83 LEU A C 1
ATOM 662 O O . LEU A 1 83 ? -5.976 2.771 19.044 1.00 94.31 83 LEU A O 1
ATOM 666 N N . LEU A 1 84 ? -4.585 1.682 17.655 1.00 94.12 84 LEU A N 1
ATOM 667 C CA . LEU A 1 84 ? -3.372 2.089 18.365 1.00 94.12 84 LEU A CA 1
ATOM 668 C C . LEU A 1 84 ? -3.163 3.605 18.287 1.00 94.12 84 LEU A C 1
ATOM 670 O O . LEU A 1 84 ? -2.835 4.214 19.302 1.00 94.12 84 LEU A O 1
ATOM 674 N N . GLU A 1 85 ? -3.410 4.215 17.127 1.00 92.31 85 GLU A N 1
ATOM 675 C CA . GLU A 1 85 ? -3.399 5.674 16.949 1.00 92.31 85 GLU A CA 1
ATOM 676 C C . GLU A 1 85 ? -4.416 6.358 17.866 1.00 92.31 85 GLU A C 1
ATOM 678 O O . GLU A 1 85 ? -4.048 7.222 18.660 1.00 92.31 85 GLU A O 1
ATOM 683 N N . ALA A 1 86 ? -5.671 5.904 17.854 1.00 93.94 86 ALA A N 1
ATOM 684 C CA . ALA A 1 86 ? -6.719 6.467 18.697 1.00 93.94 86 ALA A CA 1
ATOM 685 C C . ALA A 1 86 ? -6.401 6.331 20.196 1.00 93.94 86 ALA A C 1
ATOM 687 O O . ALA A 1 86 ? -6.654 7.250 20.974 1.00 93.94 86 ALA A O 1
ATOM 688 N N . VAL A 1 87 ? -5.802 5.214 20.624 1.00 95.62 87 VAL A N 1
ATOM 689 C CA . VAL A 1 87 ? -5.356 5.022 22.015 1.00 95.62 87 VAL A CA 1
ATOM 690 C C . VAL A 1 87 ? -4.199 5.960 22.374 1.00 95.62 87 VAL A C 1
ATOM 692 O O . VAL A 1 87 ? -4.160 6.459 23.502 1.00 95.62 87 VAL A O 1
ATOM 695 N N . MET A 1 88 ? -3.266 6.210 21.450 1.00 94.12 88 MET A N 1
ATOM 696 C CA . MET A 1 88 ? -2.179 7.175 21.655 1.00 94.12 88 MET A CA 1
ATOM 697 C C . MET A 1 88 ? -2.704 8.612 21.765 1.00 94.12 88 MET A C 1
ATOM 699 O O . MET A 1 88 ? -2.244 9.346 22.640 1.00 94.12 88 MET A O 1
ATOM 703 N N . ASP A 1 89 ? -3.683 8.985 20.940 1.00 93.75 89 ASP A N 1
ATOM 704 C CA . ASP A 1 89 ? -4.258 10.333 20.902 1.00 93.75 89 ASP A CA 1
ATOM 705 C C . ASP A 1 89 ? -5.200 10.611 22.087 1.00 93.75 89 ASP A C 1
ATOM 707 O O . ASP A 1 89 ? -5.103 11.652 22.740 1.00 93.75 89 ASP A O 1
ATOM 711 N N . CYS A 1 90 ? -6.110 9.678 22.386 1.00 95.12 90 CYS A N 1
ATOM 712 C CA . CYS A 1 90 ? -7.153 9.846 23.408 1.00 95.12 90 CYS A CA 1
ATOM 713 C C . CYS A 1 90 ? -6.706 9.440 24.822 1.00 95.12 90 CYS A C 1
ATOM 715 O O . CYS A 1 90 ? -7.350 9.810 25.809 1.00 95.12 90 CYS A O 1
ATOM 717 N N . GLY A 1 91 ? -5.617 8.674 24.927 1.00 94.69 91 GLY A N 1
ATOM 718 C CA . GLY A 1 91 ? -5.090 8.129 26.172 1.00 94.69 91 GLY A CA 1
ATOM 719 C C . GLY A 1 91 ? -5.667 6.757 26.533 1.00 94.69 91 GLY A C 1
ATOM 720 O O . GLY A 1 91 ? -6.866 6.486 26.423 1.00 94.69 91 GLY A O 1
ATOM 721 N N . PHE A 1 92 ? -4.797 5.876 27.031 1.00 94.12 92 PHE A N 1
ATOM 722 C CA . PHE A 1 92 ? -5.181 4.531 27.452 1.00 94.12 92 PHE A CA 1
ATOM 723 C C . PHE A 1 92 ? -6.261 4.555 28.547 1.00 94.12 92 PHE A C 1
ATOM 725 O O . PHE A 1 92 ? -6.102 5.202 29.582 1.00 94.12 92 PHE A O 1
ATOM 732 N N . GLY A 1 93 ? -7.346 3.808 28.329 1.00 93.38 93 GLY A N 1
ATOM 733 C CA . GLY A 1 93 ? -8.495 3.732 29.235 1.00 93.38 93 GLY A CA 1
ATOM 734 C C . GLY A 1 93 ? -9.637 4.697 28.901 1.00 93.38 93 GLY A C 1
ATOM 735 O O . GLY A 1 93 ? -10.748 4.490 29.391 1.00 93.38 93 GLY A O 1
ATOM 736 N N . ASN A 1 94 ? -9.420 5.690 28.031 1.00 95.06 94 ASN A N 1
ATOM 737 C CA . ASN A 1 94 ? -10.470 6.590 27.550 1.00 95.06 94 ASN A CA 1
ATOM 738 C C . ASN A 1 94 ? -11.245 5.981 26.364 1.00 95.06 94 ASN A C 1
ATOM 740 O O . ASN A 1 94 ? -11.276 6.517 25.258 1.00 95.06 94 ASN A O 1
ATOM 744 N N . TRP A 1 95 ? -11.860 4.816 26.586 1.00 94.38 95 TRP A N 1
ATOM 745 C CA . TRP A 1 95 ? -12.501 4.032 25.522 1.00 94.38 95 TRP A CA 1
ATOM 746 C C . TRP A 1 95 ? -13.669 4.743 24.838 1.00 94.38 95 TRP A C 1
ATOM 748 O O . TRP A 1 95 ? -13.977 4.430 23.694 1.00 94.38 95 TRP A O 1
ATOM 758 N N . GLN A 1 96 ? -14.293 5.712 25.512 1.00 94.31 96 GLN A N 1
ATOM 759 C CA . GLN A 1 96 ? -15.364 6.510 24.925 1.00 94.31 96 GLN A CA 1
ATOM 760 C C . GLN A 1 96 ? -14.852 7.361 23.757 1.00 94.31 96 GLN A C 1
ATOM 762 O O . GLN A 1 96 ? -15.459 7.342 22.688 1.00 94.31 96 GLN A O 1
ATOM 767 N N . ASP A 1 97 ? -13.739 8.075 23.941 1.00 94.19 97 ASP A N 1
ATOM 768 C CA . ASP A 1 97 ? -13.165 8.918 22.888 1.00 94.19 97 ASP A CA 1
ATOM 769 C C . ASP A 1 97 ? -12.465 8.078 21.813 1.00 94.19 97 ASP A C 1
ATOM 771 O O . ASP A 1 97 ? -12.614 8.361 20.625 1.00 94.19 97 ASP A O 1
ATOM 775 N N . VAL A 1 98 ? -11.815 6.975 22.204 1.00 94.94 98 VAL A N 1
ATOM 776 C CA . VAL A 1 98 ? -11.233 6.006 21.258 1.00 94.94 98 VAL A CA 1
ATOM 777 C C . VAL A 1 98 ? -12.304 5.440 20.319 1.00 94.94 98 VAL A C 1
ATOM 779 O O . VAL A 1 98 ? -12.121 5.447 19.103 1.00 94.94 98 VAL A O 1
ATOM 782 N N . ALA A 1 99 ? -13.445 4.989 20.853 1.00 93.06 99 ALA A N 1
ATOM 783 C CA . ALA A 1 99 ? -14.548 4.477 20.038 1.00 93.06 99 ALA A CA 1
ATOM 784 C C . ALA A 1 99 ? -15.136 5.563 19.119 1.00 93.06 99 ALA A C 1
ATOM 786 O O . ALA A 1 99 ? -15.425 5.298 17.952 1.00 93.06 99 ALA A O 1
ATOM 787 N N . ASN A 1 100 ? -15.250 6.803 19.612 1.00 91.75 100 ASN A N 1
ATOM 788 C CA . ASN A 1 100 ? -15.693 7.939 18.800 1.00 91.75 100 ASN A CA 1
ATOM 789 C C . ASN A 1 100 ? -14.741 8.210 17.618 1.00 91.75 100 ASN A C 1
ATOM 791 O O . ASN A 1 100 ? -15.207 8.546 16.531 1.00 91.75 100 ASN A O 1
ATOM 795 N N . GLN A 1 101 ? -13.427 8.051 17.808 1.00 90.62 101 GLN A N 1
ATOM 796 C CA . GLN A 1 101 ? -12.423 8.227 16.753 1.00 90.62 101 GLN A CA 1
ATOM 797 C C . GLN A 1 101 ? -12.422 7.067 15.746 1.00 90.62 101 GLN A C 1
ATOM 799 O O . GLN A 1 101 ? -12.290 7.306 14.546 1.00 90.62 101 GLN A O 1
ATOM 804 N N . MET A 1 102 ? -12.622 5.828 16.204 1.00 88.19 102 MET A N 1
ATOM 805 C CA . MET A 1 102 ? -12.539 4.629 15.363 1.00 88.19 102 MET A CA 1
ATOM 806 C C . MET A 1 102 ? -13.571 4.576 14.229 1.00 88.19 102 MET A C 1
ATOM 808 O O . MET A 1 102 ? 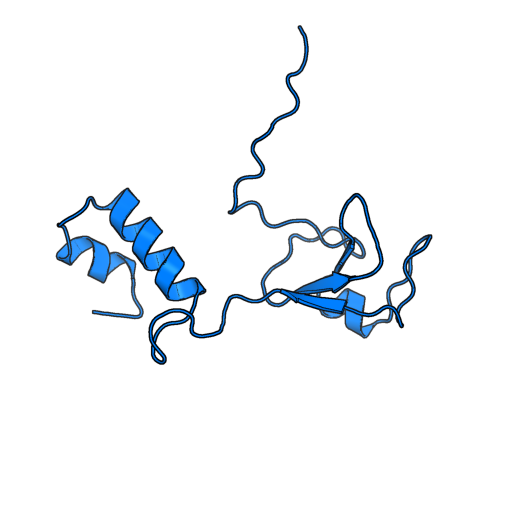-13.271 3.972 13.206 1.00 88.19 102 MET A O 1
ATOM 812 N N . CYS A 1 103 ? -14.742 5.217 14.363 1.00 73.56 103 CYS A N 1
ATOM 813 C CA . CYS A 1 103 ? -15.835 5.353 13.371 1.00 73.56 103 CYS A CA 1
ATOM 814 C C . CYS A 1 103 ? -16.408 4.058 12.738 1.00 73.56 103 CYS A C 1
ATOM 816 O O . CYS A 1 103 ? -17.538 4.078 12.250 1.00 73.56 103 CYS A O 1
ATOM 818 N N . THR A 1 104 ? -15.676 2.943 12.724 1.00 69.94 104 THR A N 1
ATOM 819 C CA . THR A 1 104 ? -16.044 1.647 12.135 1.00 69.94 104 THR A CA 1
ATOM 820 C C . THR A 1 104 ? -16.345 0.587 13.195 1.00 69.94 104 THR A C 1
ATOM 822 O O . THR A 1 104 ? -16.936 -0.444 12.872 1.00 69.94 104 THR A O 1
ATOM 825 N N . LYS A 1 105 ? -15.969 0.835 14.458 1.00 66.69 105 LYS A N 1
ATOM 826 C CA . LYS A 1 105 ? -16.136 -0.066 15.608 1.00 66.69 105 LYS A CA 1
ATOM 827 C C . LYS A 1 105 ? -16.578 0.746 16.828 1.00 66.69 105 LYS A C 1
ATOM 829 O O . LYS A 1 105 ? -16.150 1.887 16.986 1.00 66.69 105 LYS A O 1
ATOM 834 N N . SER A 1 106 ? -17.423 0.157 17.670 1.00 58.84 106 SER A N 1
ATOM 835 C CA . SER A 1 106 ? -18.011 0.761 18.878 1.00 58.84 106 SER A CA 1
ATOM 836 C C . SER A 1 106 ? -17.940 -0.192 20.056 1.00 58.84 106 SER A C 1
ATOM 838 O O . SER A 1 106 ? -18.231 -1.3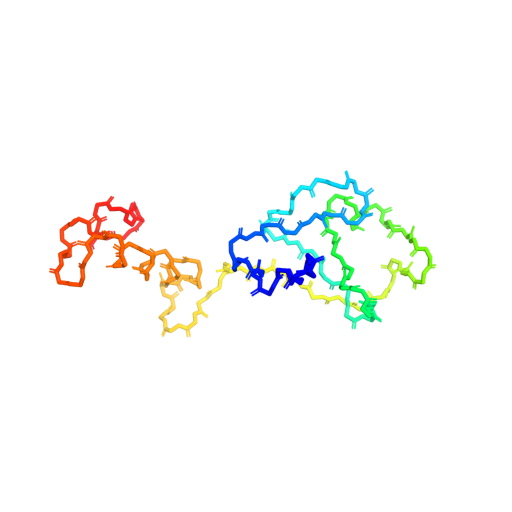86 19.802 1.00 58.84 106 SER A O 1
#

Radius of gyration: 17.91 Å; chains: 1; bounding box: 45×34×47 Å

InterPro domains:
  IPR000433 Zinc finger, ZZ-type [PF25299] (17-64)
  IPR000433 Zinc finger, ZZ-type [PS50135] (12-69)
  IPR001005 SANT/Myb domain [PF00249] (74-106)
  IPR001005 SANT/Myb domain [PS50090] (74-106)
  IPR001005 SANT/Myb domain [cd00167] (74-106)
  IPR009057 Homedomain-like superfamily [SSF46689] (71-103)
  IPR017884 SANT domain [PS51293] (70-106)
  IPR041983 ADA2-like, zinc finger, ZZ-type [cd02335] (15-64)
  IPR043145 Zinc finger, ZZ-type superfamily [G3DSA:3.30.60.90] (11-65)

Foldseek 3Di:
DDPPDPPDPPVPQQAAAPQPRDGDDPFWKWFPPDDDVTHIHRPVCLVVQNDDDPDGSPGDIDTDDQQQDDPDRVATSVLVVLLVVLCVVCDPPNVVSSQVSSVVHD

Sequence (106 aa):
MERLASFSSDPFDKPPCRGCSSYLTEPYVKCAECGPPPFLLCLQCFTRGFEYKKHQSDHTYEIMTSDFPVLDPNWTAQEEMALLEAVMDCGFGNWQDVANQMCTKS

Secondary structure (DSSP, 8-state):
----------TT-PPBPTTT-PBP-SSEEEESS-TTTT-EE-HHHHHTT--BTTB-TTS-EEEE---S-SSSTTS-HHHHHHHHHHHHHH-TT-HHHHHHHHSS--